Protein AF-A0A8T0VPY3-F1 (afdb_monomer)

pLDDT: mean 79.03, std 11.29, range [53.41, 93.88]

Foldseek 3Di:
DDDDDPDPPDDDPLVVVLVVQLVVLQVDDDPPPDDRDDSLQSNLASQCVVDPPPVVCVVVVHDHPVVVVVVVVVVVVVVVVVVVVVVVVVD

Radius of gyration: 21.05 Å; Cα contacts (8 Å, |Δi|>4): 35; chains: 1; bounding box: 38×27×78 Å

Organism: Panicum virgatum (NCBI:txid38727)

Structure (mmCIF, N/CA/C/O backbone):
data_AF-A0A8T0VPY3-F1
#
_entry.id   AF-A0A8T0VPY3-F1
#
loop_
_atom_site.group_PDB
_atom_site.id
_atom_site.type_symbol
_atom_site.label_atom_id
_atom_site.label_alt_id
_atom_site.label_comp_id
_atom_site.label_asym_id
_atom_site.label_entity_id
_atom_site.label_seq_id
_atom_site.pdbx_PDB_ins_code
_atom_site.Cartn_x
_atom_site.Cartn_y
_atom_site.Cartn_z
_atom_site.occupancy
_atom_site.B_iso_or_equiv
_atom_site.auth_seq_id
_atom_site.auth_comp_id
_atom_site.auth_asym_id
_atom_site.auth_atom_id
_atom_site.pdbx_PDB_model_num
ATOM 1 N N . MET A 1 1 ? 1.314 -18.239 -40.262 1.00 58.78 1 MET A N 1
ATOM 2 C CA . MET A 1 1 ? 2.599 -18.054 -39.550 1.00 58.78 1 MET A CA 1
ATOM 3 C C . MET A 1 1 ? 2.324 -17.238 -38.288 1.00 58.78 1 MET A C 1
ATOM 5 O O . MET A 1 1 ? 2.115 -16.035 -38.384 1.00 58.78 1 MET A O 1
ATOM 9 N N . CYS A 1 2 ? 2.200 -17.890 -37.129 1.00 57.69 2 CYS A N 1
ATOM 10 C CA . CYS A 1 2 ? 1.937 -17.215 -35.854 1.00 57.69 2 CYS A CA 1
ATOM 11 C C . CYS A 1 2 ? 3.219 -16.521 -35.375 1.00 57.69 2 CYS A C 1
ATOM 13 O O . CYS A 1 2 ? 4.195 -17.188 -35.036 1.00 57.69 2 CYS A O 1
ATOM 15 N N . HIS A 1 3 ? 3.231 -15.188 -35.371 1.00 60.34 3 HIS A N 1
ATOM 16 C CA . HIS A 1 3 ? 4.338 -14.406 -34.827 1.00 60.34 3 HIS A CA 1
ATOM 17 C C . HIS A 1 3 ? 4.267 -14.421 -33.297 1.00 60.34 3 HIS A C 1
ATOM 19 O O . HIS A 1 3 ? 3.513 -13.662 -32.696 1.00 60.34 3 HIS A O 1
ATOM 25 N N . TYR A 1 4 ? 5.058 -15.281 -32.657 1.00 62.31 4 TYR A N 1
ATOM 26 C CA . TYR A 1 4 ? 5.303 -15.179 -31.221 1.00 62.31 4 TYR A CA 1
ATOM 27 C C . TYR A 1 4 ? 6.461 -14.214 -30.977 1.00 62.31 4 TYR A C 1
ATOM 29 O O . TYR A 1 4 ? 7.610 -14.489 -31.328 1.00 62.31 4 TYR A O 1
ATOM 37 N N . SER A 1 5 ? 6.157 -13.065 -30.374 1.00 67.62 5 SER A N 1
ATOM 38 C CA . SER A 1 5 ? 7.175 -12.122 -29.916 1.00 67.62 5 SER A CA 1
ATOM 39 C C . SER A 1 5 ? 8.043 -12.791 -28.845 1.00 67.62 5 SER A C 1
ATOM 41 O O . SER A 1 5 ? 7.556 -13.142 -27.774 1.00 67.62 5 SER A O 1
ATOM 43 N N . LYS A 1 6 ? 9.342 -12.968 -29.123 1.00 63.34 6 LYS A N 1
ATOM 44 C CA . LYS A 1 6 ? 10.333 -13.559 -28.197 1.00 63.34 6 LYS A CA 1
ATOM 45 C C . LYS A 1 6 ? 10.770 -12.615 -27.072 1.00 63.34 6 LYS A C 1
ATOM 47 O O . LYS A 1 6 ? 11.714 -12.905 -26.339 1.00 63.34 6 LYS A O 1
ATOM 52 N N . LYS A 1 7 ? 10.123 -11.460 -26.943 1.00 69.44 7 LYS A N 1
ATOM 53 C CA . LYS A 1 7 ? 10.450 -10.479 -25.917 1.00 69.44 7 LYS A CA 1
ATOM 54 C C . LYS A 1 7 ? 9.942 -11.005 -24.574 1.00 69.44 7 LYS A C 1
ATOM 56 O O . LYS A 1 7 ? 8.737 -11.046 -24.337 1.00 69.44 7 LYS A O 1
ATOM 61 N N . LYS A 1 8 ? 10.859 -11.407 -23.686 1.00 65.62 8 LYS A N 1
ATOM 62 C CA . LYS A 1 8 ? 10.547 -11.525 -22.256 1.00 65.62 8 LYS A CA 1
ATOM 63 C C . LYS A 1 8 ? 10.282 -10.114 -21.741 1.00 65.62 8 LYS A C 1
ATOM 65 O O . LYS A 1 8 ? 11.191 -9.433 -21.276 1.00 65.62 8 LYS A O 1
ATOM 70 N N . ASN A 1 9 ? 9.047 -9.656 -21.884 1.00 67.56 9 ASN A N 1
ATOM 71 C CA . ASN A 1 9 ? 8.614 -8.426 -21.250 1.00 67.56 9 ASN A CA 1
ATOM 72 C C . ASN A 1 9 ? 8.410 -8.756 -19.774 1.00 67.56 9 ASN A C 1
ATOM 74 O O . ASN A 1 9 ? 7.356 -9.249 -19.382 1.00 67.56 9 ASN A O 1
ATOM 78 N N . GLY A 1 10 ? 9.460 -8.546 -18.979 1.00 79.25 10 GLY A N 1
ATOM 79 C CA . GLY A 1 10 ? 9.323 -8.477 -17.532 1.00 79.25 10 GLY A CA 1
ATOM 80 C C . GLY A 1 10 ? 8.357 -7.360 -17.130 1.00 79.25 10 GLY A C 1
ATOM 81 O O . GLY A 1 10 ? 7.814 -6.635 -17.972 1.00 79.25 10 GLY A O 1
ATOM 82 N N . TYR A 1 11 ? 8.150 -7.208 -15.828 1.00 87.56 11 TYR A N 1
ATOM 83 C CA . TYR A 1 11 ? 7.358 -6.101 -15.318 1.00 87.56 11 TYR A CA 1
ATOM 84 C C . TYR A 1 11 ? 7.915 -4.761 -15.802 1.00 87.56 11 TY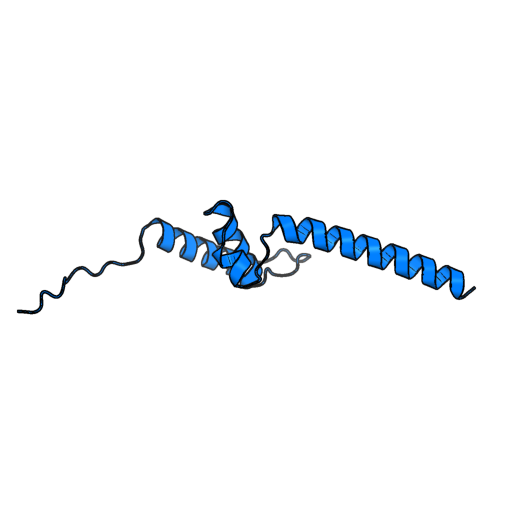R A C 1
ATOM 86 O O . TYR A 1 11 ? 9.126 -4.573 -15.933 1.00 87.56 11 TYR A O 1
ATOM 94 N N . THR A 1 12 ? 7.018 -3.812 -16.075 1.00 89.06 12 THR A N 1
ATOM 95 C CA . THR A 1 12 ? 7.444 -2.438 -16.343 1.00 89.06 12 THR A CA 1
ATOM 96 C C . THR A 1 12 ? 8.203 -1.904 -15.123 1.00 89.06 12 THR A C 1
ATOM 98 O O . THR A 1 12 ? 7.928 -2.344 -14.002 1.00 89.06 12 THR A O 1
ATOM 101 N N . PRO A 1 13 ? 9.120 -0.933 -15.287 1.00 89.25 13 PRO A N 1
ATOM 102 C CA . PRO A 1 13 ? 9.887 -0.394 -14.161 1.00 89.25 13 PRO A CA 1
ATOM 103 C C . PRO A 1 13 ? 9.009 0.061 -12.986 1.00 89.25 13 PRO A C 1
ATOM 105 O O . PRO A 1 13 ? 9.345 -0.173 -11.830 1.00 89.25 13 PRO A O 1
ATOM 108 N N . ASN A 1 14 ? 7.836 0.631 -13.278 1.00 88.50 14 ASN A N 1
ATOM 109 C CA . ASN A 1 14 ? 6.876 1.060 -12.260 1.00 88.50 14 ASN A CA 1
ATOM 110 C C . ASN A 1 14 ? 6.270 -0.113 -11.480 1.00 88.50 14 ASN A C 1
ATOM 112 O O . ASN A 1 14 ? 6.105 -0.016 -10.267 1.00 88.50 14 ASN A O 1
ATOM 116 N N . VAL A 1 15 ? 5.952 -1.216 -12.164 1.00 89.19 15 VAL A N 1
ATOM 117 C CA . VAL A 1 15 ? 5.407 -2.419 -11.522 1.00 89.19 15 VAL A CA 1
ATOM 118 C C . VAL A 1 15 ? 6.489 -3.114 -10.699 1.00 89.19 15 VAL A C 1
ATOM 120 O O . VAL A 1 15 ? 6.242 -3.451 -9.546 1.00 89.19 15 VAL A O 1
ATOM 123 N N . GLN A 1 16 ? 7.704 -3.245 -11.236 1.00 92.62 16 GLN A N 1
ATOM 124 C CA . GLN A 1 16 ? 8.830 -3.814 -10.495 1.00 92.62 16 GLN A CA 1
ATOM 125 C C . GLN A 1 16 ? 9.148 -2.994 -9.236 1.00 92.62 16 GLN A C 1
ATOM 127 O O . GLN A 1 16 ? 9.354 -3.556 -8.165 1.00 92.62 16 GLN A O 1
ATOM 132 N N . MET A 1 17 ? 9.134 -1.662 -9.343 1.00 91.69 17 MET A N 1
ATOM 133 C CA . MET A 1 17 ? 9.336 -0.775 -8.199 1.00 91.69 17 MET A CA 1
ATOM 134 C C . MET A 1 17 ? 8.247 -0.961 -7.137 1.00 91.69 17 MET A C 1
ATOM 136 O O . MET A 1 17 ? 8.576 -1.049 -5.959 1.00 91.69 17 MET A O 1
ATOM 140 N N . ALA A 1 18 ? 6.972 -1.057 -7.528 1.00 91.75 18 ALA A N 1
ATOM 141 C CA . ALA A 1 18 ? 5.881 -1.282 -6.580 1.00 91.75 18 ALA A CA 1
ATOM 142 C C . ALA A 1 18 ? 6.018 -2.629 -5.847 1.00 91.75 18 ALA A C 1
ATOM 144 O O . ALA A 1 18 ? 5.811 -2.681 -4.637 1.00 91.75 18 ALA A O 1
ATOM 145 N N . ILE A 1 19 ? 6.415 -3.694 -6.554 1.00 92.62 19 ILE A N 1
ATOM 146 C CA . ILE A 1 19 ? 6.686 -5.011 -5.954 1.00 92.62 19 ILE A CA 1
ATOM 147 C C . ILE A 1 19 ? 7.797 -4.898 -4.909 1.00 92.62 19 ILE A C 1
ATOM 149 O O . ILE A 1 19 ? 7.571 -5.235 -3.750 1.00 92.62 19 ILE A O 1
ATOM 153 N N . ASN A 1 20 ? 8.942 -4.319 -5.281 1.00 93.88 20 ASN A N 1
ATOM 154 C CA . ASN A 1 20 ? 10.070 -4.149 -4.365 1.00 93.88 20 ASN A CA 1
ATOM 155 C C . ASN A 1 20 ? 9.683 -3.307 -3.131 1.00 93.88 20 ASN A C 1
ATOM 157 O O . ASN A 1 20 ? 10.109 -3.598 -2.017 1.00 93.88 20 ASN A O 1
ATOM 161 N N . GLN A 1 21 ? 8.862 -2.263 -3.304 1.00 93.38 21 GLN A N 1
ATOM 162 C CA . GLN A 1 21 ? 8.368 -1.445 -2.189 1.00 93.38 21 GLN A CA 1
ATOM 163 C C . GLN A 1 21 ? 7.496 -2.253 -1.216 1.00 93.38 21 GLN A C 1
ATOM 165 O O . GLN A 1 21 ? 7.638 -2.094 -0.001 1.00 93.38 21 GLN A O 1
ATOM 170 N N . MET A 1 22 ? 6.617 -3.120 -1.727 1.00 93.44 22 MET A N 1
ATOM 171 C CA . MET A 1 22 ?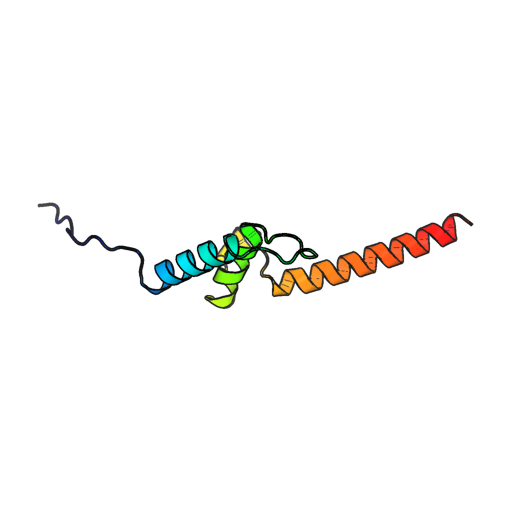 5.782 -3.988 -0.891 1.00 93.44 22 MET A CA 1
ATOM 172 C C . MET A 1 22 ? 6.622 -5.030 -0.149 1.00 93.44 22 MET A C 1
ATOM 174 O O . MET A 1 22 ? 6.450 -5.189 1.056 1.00 93.44 22 MET A O 1
ATOM 178 N N . GLU A 1 23 ? 7.557 -5.691 -0.836 1.00 92.94 23 GLU A N 1
ATOM 179 C CA . GLU A 1 23 ? 8.451 -6.684 -0.227 1.00 92.94 23 GLU A CA 1
ATOM 180 C C . GLU A 1 23 ? 9.296 -6.063 0.890 1.00 92.94 23 GLU A C 1
ATOM 182 O O . GLU A 1 23 ? 9.305 -6.568 2.011 1.00 92.94 23 GLU A O 1
ATOM 187 N N . ASN A 1 24 ? 9.912 -4.907 0.633 1.00 91.62 24 ASN A N 1
ATOM 188 C CA . ASN A 1 24 ? 10.692 -4.196 1.645 1.00 91.62 24 ASN A CA 1
ATOM 189 C C . ASN A 1 24 ? 9.841 -3.807 2.861 1.00 91.62 24 ASN A C 1
ATOM 191 O O . ASN A 1 24 ? 10.289 -3.969 3.990 1.00 91.62 24 ASN A O 1
ATOM 195 N N . SER A 1 25 ? 8.607 -3.342 2.643 1.00 87.56 25 SER A N 1
ATOM 196 C CA . SER A 1 25 ? 7.700 -2.932 3.728 1.00 87.56 25 SER A CA 1
ATOM 197 C C . SER A 1 25 ? 7.235 -4.095 4.610 1.00 87.56 25 SER A C 1
ATOM 199 O O . SER A 1 25 ? 6.856 -3.877 5.759 1.00 87.56 25 SER A O 1
ATOM 201 N N . LEU A 1 26 ? 7.218 -5.319 4.077 1.00 86.62 26 LEU A N 1
ATOM 202 C CA . LEU A 1 26 ? 6.886 -6.527 4.837 1.00 86.62 26 LEU A CA 1
ATOM 203 C C . LEU A 1 26 ? 8.096 -7.077 5.599 1.00 86.62 26 LEU A C 1
ATOM 205 O O . LEU A 1 26 ? 7.926 -7.692 6.647 1.00 86.62 26 LEU A O 1
ATOM 209 N N . LEU A 1 27 ? 9.304 -6.861 5.074 1.00 87.12 27 LEU A N 1
ATOM 210 C CA . LEU A 1 27 ? 10.558 -7.288 5.694 1.00 87.12 27 LEU A CA 1
ATOM 211 C C . LEU A 1 27 ? 11.063 -6.310 6.759 1.00 87.12 27 LEU A C 1
ATOM 213 O O . LEU A 1 27 ? 11.853 -6.705 7.615 1.00 87.12 27 LEU A O 1
ATOM 217 N N . THR A 1 28 ? 10.641 -5.043 6.716 1.00 83.75 28 THR A N 1
ATOM 218 C CA . THR A 1 28 ? 11.007 -4.065 7.743 1.00 83.75 28 THR A CA 1
ATOM 219 C C . THR A 1 28 ? 10.465 -4.500 9.108 1.00 83.75 28 THR A C 1
ATOM 221 O O . THR A 1 28 ? 9.244 -4.643 9.241 1.00 83.75 28 THR A O 1
ATOM 224 N N . PRO A 1 29 ? 11.337 -4.687 10.121 1.00 78.56 29 PRO A N 1
ATOM 225 C CA . PRO A 1 29 ? 10.900 -5.013 11.467 1.00 78.56 29 PRO A CA 1
ATOM 226 C C . PRO A 1 29 ? 9.956 -3.928 11.970 1.00 78.56 29 PRO A C 1
ATOM 228 O O . PRO A 1 29 ? 10.189 -2.735 11.765 1.00 78.56 29 PRO A O 1
ATOM 231 N N . THR A 1 30 ? 8.875 -4.353 12.610 1.00 78.00 30 THR A N 1
ATOM 232 C CA . THR A 1 30 ? 7.982 -3.423 13.298 1.00 78.00 30 THR A CA 1
ATOM 233 C C . THR A 1 30 ? 8.633 -3.029 14.622 1.00 78.00 30 THR A C 1
ATOM 235 O O . THR A 1 30 ? 9.292 -3.866 15.238 1.00 78.00 30 THR A O 1
ATOM 238 N N . ALA A 1 31 ? 8.511 -1.762 15.027 1.00 79.62 31 ALA A N 1
ATOM 239 C CA . ALA A 1 31 ? 9.005 -1.322 16.330 1.00 79.62 31 ALA A CA 1
ATOM 240 C C . ALA A 1 31 ? 8.351 -2.148 17.452 1.00 79.62 31 ALA A C 1
ATOM 242 O O . ALA A 1 31 ? 7.224 -2.610 17.285 1.00 79.62 31 ALA A O 1
ATOM 243 N N . GLU A 1 32 ? 9.048 -2.315 18.578 1.00 73.81 32 GLU A N 1
ATOM 244 C CA . GLU A 1 32 ? 8.647 -3.202 19.689 1.00 73.81 32 GLU A CA 1
ATOM 245 C C . GLU A 1 32 ? 7.214 -2.927 20.203 1.00 73.81 32 GLU A C 1
ATOM 247 O O . GLU A 1 32 ? 6.540 -3.844 20.665 1.00 73.81 32 GLU A O 1
ATOM 252 N N . ASP A 1 33 ? 6.720 -1.692 20.052 1.00 73.94 33 ASP A N 1
ATOM 253 C CA . ASP A 1 33 ? 5.389 -1.246 20.490 1.00 73.94 33 ASP A CA 1
ATOM 254 C C . ASP A 1 33 ? 4.352 -1.094 19.354 1.00 73.94 33 ASP A C 1
ATOM 256 O O . ASP A 1 33 ? 3.206 -0.707 19.599 1.00 73.9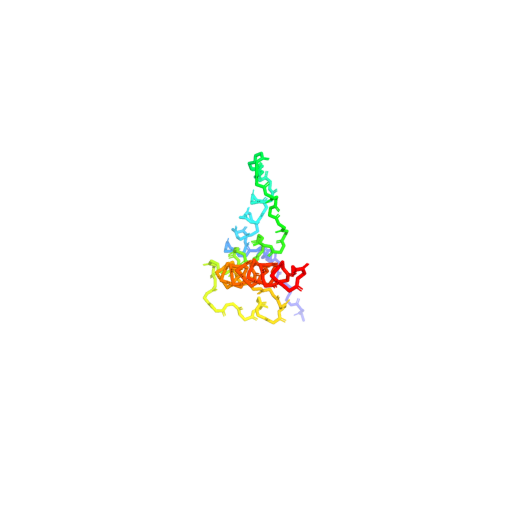4 33 ASP A O 1
ATOM 260 N N . GLU A 1 34 ? 4.716 -1.374 18.099 1.00 74.44 34 GLU A N 1
ATOM 261 C CA . GLU A 1 34 ? 3.811 -1.243 16.955 1.00 74.44 34 GLU A CA 1
ATOM 262 C C . GLU A 1 34 ? 3.265 -2.597 16.484 1.00 74.44 34 GLU A C 1
ATOM 264 O O . GLU A 1 34 ? 3.935 -3.629 16.472 1.00 74.44 34 GLU A O 1
ATOM 269 N N . GLN A 1 35 ? 2.009 -2.598 16.037 1.00 75.19 35 GLN A N 1
ATOM 270 C CA . GLN A 1 35 ? 1.404 -3.790 15.454 1.00 75.19 35 GLN A CA 1
ATOM 27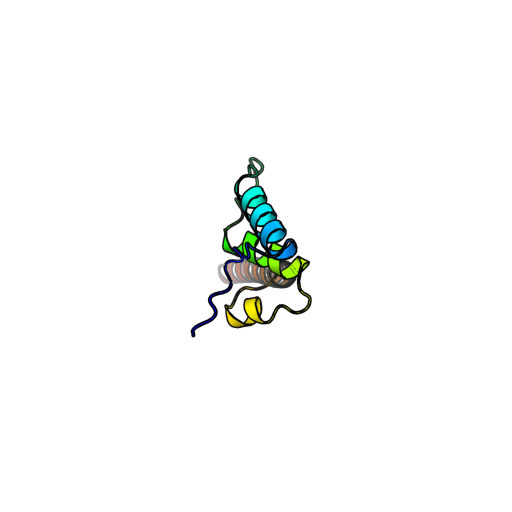1 C C . GLN A 1 35 ? 1.883 -3.961 14.001 1.00 75.19 35 GLN A C 1
ATOM 273 O O . GLN A 1 35 ? 1.785 -3.007 13.219 1.00 75.19 35 GLN A O 1
ATOM 278 N N . PRO A 1 36 ? 2.354 -5.155 13.592 1.00 78.00 36 PRO A N 1
ATOM 279 C CA . PRO A 1 36 ? 2.883 -5.360 12.251 1.00 78.00 36 PRO A CA 1
ATOM 280 C C . PRO A 1 36 ? 1.838 -5.064 11.176 1.00 78.00 36 PRO A C 1
ATOM 282 O O . PRO A 1 36 ? 0.660 -5.425 11.292 1.00 78.00 36 PRO A O 1
ATOM 285 N N . LYS A 1 37 ? 2.277 -4.405 10.098 1.00 81.62 37 LYS A N 1
ATOM 286 C CA . LYS A 1 37 ? 1.405 -4.066 8.968 1.00 81.62 37 LYS A CA 1
ATOM 287 C C . LYS A 1 37 ? 0.939 -5.345 8.282 1.00 81.62 37 LYS A C 1
ATOM 289 O O . LYS A 1 37 ? 1.733 -6.161 7.826 1.00 81.62 37 LYS A O 1
ATOM 294 N N . SER A 1 38 ? -0.374 -5.493 8.154 1.00 86.88 38 SER A N 1
ATOM 295 C CA . SER A 1 38 ? -0.961 -6.570 7.353 1.00 86.88 38 SER A CA 1
ATOM 296 C C . SER A 1 38 ? -0.626 -6.401 5.868 1.00 86.88 38 SER A C 1
ATOM 298 O O . SER A 1 38 ? -0.507 -5.278 5.372 1.00 86.88 38 SER A O 1
ATOM 300 N N . VAL A 1 39 ? -0.576 -7.512 5.128 1.00 87.31 39 VAL A N 1
ATOM 3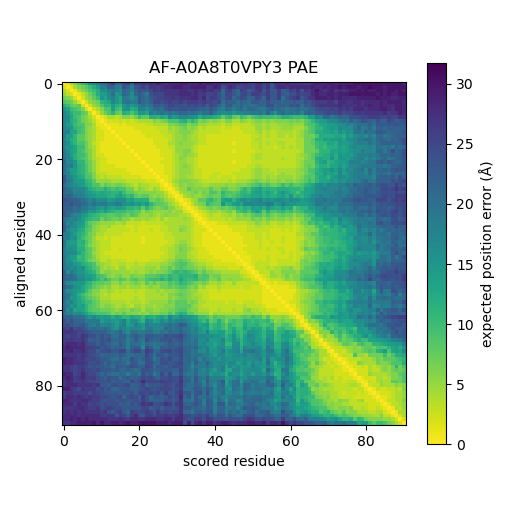01 C CA . VAL A 1 39 ? -0.340 -7.509 3.671 1.00 87.31 39 VAL A CA 1
ATOM 302 C C . VAL A 1 39 ? -1.296 -6.554 2.950 1.00 87.31 39 VAL A C 1
ATOM 304 O O . VAL A 1 39 ? -0.867 -5.746 2.132 1.00 87.31 39 VAL A O 1
ATOM 307 N N . ASN A 1 40 ? -2.578 -6.556 3.324 1.00 88.25 40 ASN A N 1
ATOM 308 C CA . ASN A 1 40 ? -3.580 -5.665 2.734 1.00 88.25 40 ASN A CA 1
ATOM 309 C C . ASN A 1 40 ? -3.286 -4.180 2.994 1.00 88.25 40 ASN A C 1
ATOM 311 O O . ASN A 1 40 ? -3.545 -3.352 2.126 1.00 88.25 40 ASN A O 1
ATOM 315 N N . GLN A 1 41 ? -2.741 -3.826 4.164 1.00 87.19 41 GLN A N 1
ATOM 316 C CA . GLN A 1 41 ? -2.337 -2.444 4.453 1.00 87.19 41 GLN A CA 1
ATOM 317 C C . GLN A 1 41 ? -1.144 -2.019 3.601 1.00 87.19 41 GLN A C 1
ATOM 319 O O . GLN A 1 41 ? -1.138 -0.899 3.096 1.00 87.19 41 GLN A O 1
ATOM 324 N N . VAL A 1 42 ? -0.166 -2.906 3.416 1.00 89.44 42 VAL A N 1
ATOM 325 C CA . VAL A 1 42 ? 1.011 -2.631 2.583 1.00 89.44 42 VAL A CA 1
ATOM 326 C C . VAL A 1 42 ? 0.607 -2.456 1.118 1.00 89.44 42 VAL A C 1
ATOM 328 O O . VAL A 1 42 ? 0.954 -1.450 0.502 1.00 89.44 42 VAL A O 1
ATOM 331 N N . VAL A 1 43 ? -0.194 -3.381 0.582 1.00 89.56 43 VAL A N 1
ATOM 332 C CA . VAL A 1 43 ? -0.691 -3.325 -0.803 1.00 89.56 43 VAL A CA 1
ATOM 333 C C . VAL A 1 43 ? -1.526 -2.064 -1.037 1.00 89.56 43 VAL A C 1
ATOM 335 O O . VAL A 1 43 ? -1.290 -1.341 -2.005 1.00 89.56 43 VAL A O 1
ATOM 338 N N . ALA A 1 44 ? -2.475 -1.760 -0.145 1.00 89.75 44 ALA A N 1
ATOM 339 C CA . ALA A 1 44 ? -3.312 -0.570 -0.270 1.00 89.75 44 ALA A CA 1
ATOM 340 C C . ALA A 1 44 ? -2.497 0.729 -0.181 1.00 89.75 44 ALA A C 1
ATOM 342 O O . ALA A 1 44 ? -2.764 1.653 -0.945 1.00 89.75 44 ALA A O 1
ATOM 343 N N . GLY A 1 45 ? -1.490 0.789 0.699 1.00 89.00 45 GLY A N 1
ATOM 344 C CA . GLY A 1 45 ? -0.597 1.941 0.834 1.00 89.00 45 GLY A CA 1
ATOM 345 C C . GLY A 1 45 ? 0.154 2.239 -0.462 1.00 89.00 45 GLY A C 1
ATOM 346 O O . GLY A 1 45 ? -0.022 3.310 -1.041 1.00 89.00 45 GL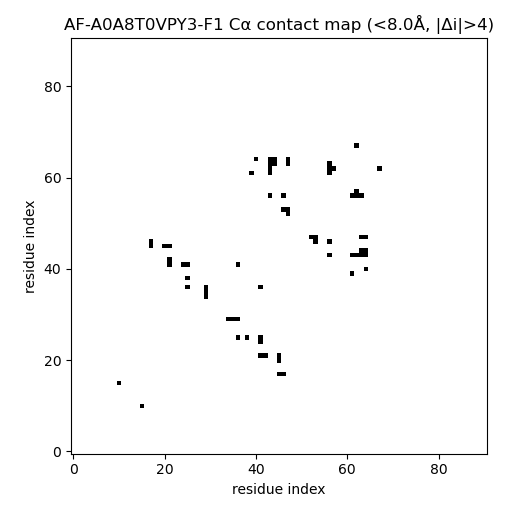Y A O 1
ATOM 347 N N . VAL A 1 46 ? 0.893 1.254 -0.982 1.00 90.75 46 VAL A N 1
ATOM 348 C CA . VAL A 1 46 ? 1.692 1.424 -2.208 1.00 90.75 46 VAL A CA 1
ATOM 349 C C . VAL A 1 46 ? 0.806 1.784 -3.406 1.00 90.75 46 VAL A C 1
ATOM 351 O O . VAL A 1 46 ? 1.136 2.675 -4.191 1.00 90.75 46 VAL A O 1
ATOM 354 N N . LEU A 1 47 ? -0.349 1.128 -3.555 1.00 90.19 47 LEU A N 1
ATOM 355 C CA . LEU A 1 47 ? -1.267 1.395 -4.664 1.00 90.19 47 LEU A CA 1
ATOM 356 C C . LEU A 1 47 ? -1.974 2.754 -4.560 1.00 90.19 47 LEU A C 1
ATOM 358 O O . LEU A 1 47 ? -2.276 3.355 -5.596 1.00 90.19 47 LEU A O 1
ATOM 362 N N . ALA A 1 48 ? -2.239 3.245 -3.347 1.00 88.12 48 ALA A N 1
ATOM 363 C CA . ALA A 1 48 ? -2.812 4.570 -3.126 1.00 88.12 48 ALA A CA 1
ATOM 364 C C . ALA A 1 48 ? -1.794 5.686 -3.419 1.00 88.12 48 ALA A C 1
ATOM 366 O O . ALA A 1 48 ? -2.145 6.679 -4.054 1.00 88.12 48 ALA A O 1
ATOM 367 N N . GLU A 1 49 ? -0.524 5.503 -3.043 1.00 87.38 49 GLU A N 1
ATOM 368 C CA . GLU A 1 49 ? 0.546 6.472 -3.325 1.00 87.38 49 GLU A CA 1
ATOM 369 C C . GLU A 1 49 ? 0.818 6.629 -4.826 1.00 87.38 49 GLU A C 1
ATOM 371 O O . GLU A 1 49 ? 1.088 7.727 -5.316 1.00 87.38 49 GLU A O 1
ATOM 376 N N . LYS A 1 50 ? 0.745 5.528 -5.584 1.00 84.00 50 LYS A N 1
ATOM 377 C CA . LYS A 1 50 ? 1.064 5.522 -7.020 1.00 84.00 50 LYS A CA 1
ATOM 378 C C . LYS A 1 50 ? -0.111 5.913 -7.914 1.00 84.00 50 LYS A C 1
ATOM 380 O O . LYS A 1 50 ? 0.106 6.233 -9.082 1.00 84.00 50 LYS A O 1
ATOM 385 N N . THR A 1 51 ? -1.355 5.851 -7.438 1.00 81.00 51 THR A N 1
ATOM 386 C CA . THR A 1 51 ? -2.544 6.089 -8.272 1.00 81.00 51 THR A CA 1
ATOM 387 C C . THR A 1 51 ? -3.591 6.914 -7.534 1.00 81.00 51 THR A C 1
ATOM 389 O O . THR A 1 51 ? -4.221 6.455 -6.585 1.00 81.00 51 THR A O 1
ATOM 392 N N . LYS A 1 52 ? -3.855 8.126 -8.036 1.00 80.00 52 LYS A N 1
ATOM 393 C CA . LYS A 1 52 ? -4.950 8.973 -7.544 1.00 80.00 52 LYS A CA 1
ATOM 394 C C . LYS A 1 52 ? -6.295 8.297 -7.832 1.00 80.00 52 LYS A C 1
ATOM 396 O O . LYS A 1 52 ? -6.539 7.901 -8.968 1.00 80.00 52 LYS A O 1
ATOM 401 N N . LYS A 1 53 ? -7.178 8.216 -6.828 1.00 79.25 53 LYS A N 1
ATOM 402 C CA . LYS A 1 53 ? -8.521 7.600 -6.931 1.00 79.25 53 LYS A CA 1
ATOM 403 C C . LYS A 1 53 ? -8.470 6.168 -7.483 1.00 79.25 53 LYS A C 1
ATOM 405 O O . LYS A 1 53 ? -9.063 5.861 -8.516 1.00 79.25 53 LYS A O 1
ATOM 410 N N . ASN A 1 54 ? -7.750 5.290 -6.791 1.00 85.62 54 ASN A N 1
ATOM 411 C CA . ASN A 1 54 ? -7.569 3.908 -7.218 1.00 85.62 54 ASN A CA 1
ATOM 412 C C . ASN A 1 54 ? -8.901 3.118 -7.184 1.00 85.62 54 ASN A C 1
ATOM 414 O O . ASN A 1 54 ? -9.361 2.672 -6.132 1.00 85.62 54 ASN A O 1
ATOM 418 N N . LEU A 1 55 ? -9.526 2.948 -8.355 1.00 86.56 55 LEU A N 1
ATOM 419 C CA . LEU A 1 55 ? -10.790 2.216 -8.503 1.00 86.56 55 LEU A CA 1
ATOM 420 C C . LEU A 1 55 ? -10.647 0.724 -8.201 1.00 86.56 55 LEU A C 1
ATOM 422 O O . LEU A 1 55 ? -11.607 0.115 -7.744 1.00 86.56 55 LEU A O 1
ATOM 426 N N . PHE A 1 56 ? -9.468 0.139 -8.429 1.00 87.94 56 PHE A N 1
ATOM 427 C CA . PHE A 1 56 ? -9.223 -1.258 -8.091 1.00 87.94 56 PHE A CA 1
ATOM 428 C C . PHE A 1 56 ? -9.378 -1.469 -6.586 1.00 87.94 56 PHE A C 1
ATOM 430 O O . PHE A 1 56 ? -10.191 -2.299 -6.195 1.00 87.94 56 PHE A O 1
ATOM 437 N N . LEU A 1 57 ? -8.705 -0.654 -5.760 1.00 89.25 57 LEU A N 1
ATOM 438 C CA . LEU A 1 57 ? -8.829 -0.699 -4.297 1.00 89.25 57 LEU A CA 1
ATOM 439 C C . LEU A 1 57 ? -10.291 -0.568 -3.851 1.00 89.25 57 LEU A C 1
ATOM 441 O O . LEU A 1 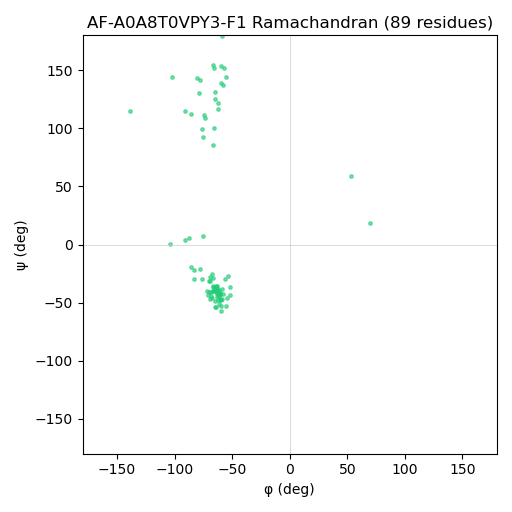57 ? -10.773 -1.393 -3.077 1.00 89.25 57 LEU A O 1
ATOM 445 N N . LYS A 1 58 ? -11.033 0.386 -4.431 1.00 86.31 58 LYS A N 1
ATOM 446 C CA . LYS A 1 58 ? -12.471 0.543 -4.170 1.00 86.31 58 LYS A CA 1
ATOM 447 C C . LYS A 1 58 ? -13.267 -0.721 -4.516 1.00 86.31 58 LYS A C 1
ATOM 449 O O . LYS A 1 58 ? -14.092 -1.157 -3.719 1.00 86.31 58 LYS A O 1
ATOM 454 N N . ASN A 1 59 ? -13.022 -1.306 -5.686 1.00 89.56 59 ASN A N 1
ATOM 455 C CA . ASN A 1 59 ? -13.759 -2.468 -6.179 1.00 89.56 59 ASN A CA 1
ATOM 456 C C . ASN A 1 59 ? -13.452 -3.742 -5.383 1.00 89.56 59 ASN A C 1
ATOM 458 O O . ASN A 1 59 ? -14.333 -4.581 -5.230 1.00 89.56 59 ASN A O 1
ATOM 462 N N . VAL A 1 60 ? -12.232 -3.880 -4.854 1.00 87.75 60 VAL A N 1
ATOM 463 C CA . VAL A 1 60 ? -11.846 -5.013 -3.996 1.00 87.75 60 VAL A CA 1
ATOM 464 C C . VAL A 1 60 ? -12.151 -4.780 -2.510 1.00 87.75 60 VAL A C 1
ATOM 466 O O . VAL A 1 60 ? -11.768 -5.590 -1.670 1.00 87.75 60 VAL A O 1
ATOM 469 N N . GLY A 1 61 ? -12.819 -3.673 -2.162 1.00 85.50 61 GLY A N 1
ATOM 470 C CA . GLY A 1 61 ? -13.162 -3.337 -0.778 1.00 85.50 61 GLY A CA 1
ATOM 471 C C . GLY A 1 61 ? -11.961 -2.956 0.096 1.00 85.50 61 GLY A C 1
ATOM 472 O O 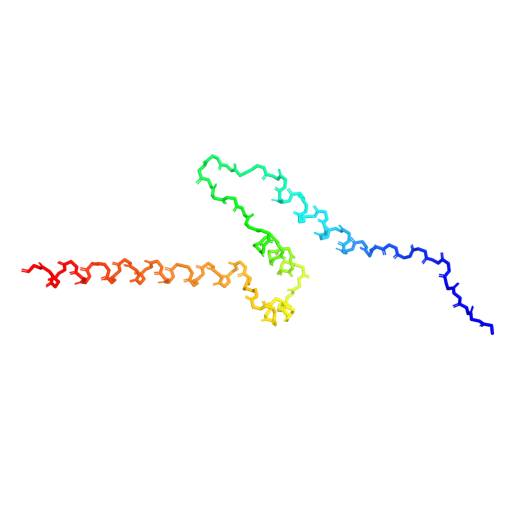. GLY A 1 61 ? -12.056 -2.983 1.322 1.00 85.50 61 GLY A O 1
ATOM 473 N N . MET A 1 62 ? -10.827 -2.597 -0.508 1.00 85.75 62 MET A N 1
ATOM 474 C CA . MET A 1 62 ? -9.651 -2.100 0.201 1.00 85.75 62 MET A CA 1
ATOM 475 C C . MET A 1 62 ? -9.721 -0.575 0.301 1.00 85.75 62 MET A C 1
ATOM 477 O O . MET A 1 62 ? -9.679 0.132 -0.702 1.00 85.75 62 MET A O 1
ATOM 481 N N . GLN A 1 63 ? -9.836 -0.059 1.523 1.00 71.75 63 GLN A N 1
ATOM 482 C CA . GLN A 1 63 ? -9.769 1.381 1.771 1.00 71.75 63 GLN A CA 1
ATOM 483 C C . GLN A 1 63 ? -8.309 1.842 1.794 1.00 71.75 63 GLN A C 1
ATOM 485 O O . GLN A 1 63 ? -7.430 1.127 2.283 1.00 71.75 63 GLN A O 1
ATOM 490 N N . ASP A 1 64 ? -8.052 3.038 1.276 1.00 67.38 64 ASP A N 1
ATOM 491 C CA . ASP A 1 64 ? -6.751 3.686 1.386 1.00 67.38 64 ASP A CA 1
ATOM 492 C C . ASP A 1 64 ? -6.448 4.044 2.853 1.00 67.38 64 ASP A C 1
ATOM 494 O O . ASP A 1 64 ? -7.342 4.201 3.692 1.00 67.38 64 ASP A O 1
ATOM 498 N N . ALA A 1 65 ? -5.158 4.148 3.187 1.00 60.12 65 ALA A N 1
ATOM 499 C CA . ALA A 1 65 ? -4.715 4.423 4.556 1.00 60.12 65 ALA A CA 1
ATOM 500 C C . ALA A 1 65 ? -5.321 5.724 5.125 1.00 60.12 65 ALA A C 1
ATOM 502 O O . ALA A 1 65 ? -5.580 5.808 6.325 1.00 60.12 65 ALA A O 1
ATOM 503 N N . GLN A 1 66 ? -5.605 6.701 4.256 1.00 56.12 66 GLN A N 1
ATOM 504 C CA . GLN A 1 66 ? -6.199 7.985 4.617 1.00 56.12 66 GLN A CA 1
ATOM 505 C C . GLN A 1 66 ? -7.664 7.850 5.066 1.00 56.12 66 GLN A C 1
ATOM 507 O O . GLN A 1 66 ? -8.016 8.364 6.127 1.00 56.12 66 GLN A O 1
ATOM 512 N N . THR A 1 67 ? -8.503 7.111 4.329 1.00 55.69 67 THR A N 1
ATOM 513 C CA . THR A 1 67 ? -9.903 6.869 4.732 1.00 55.69 67 THR A CA 1
ATOM 514 C C . THR A 1 67 ? -9.973 6.020 6.001 1.00 55.69 67 THR A C 1
ATOM 516 O O . THR A 1 67 ? -10.791 6.268 6.885 1.00 55.69 67 THR A O 1
ATOM 519 N N . ARG A 1 68 ? -9.056 5.054 6.143 1.00 56.28 68 ARG A N 1
ATOM 520 C CA . ARG A 1 68 ? -9.028 4.149 7.297 1.00 56.28 68 ARG A CA 1
ATOM 521 C C . ARG A 1 68 ? -8.629 4.840 8.604 1.00 56.28 68 ARG A C 1
ATOM 523 O O . ARG A 1 68 ? -9.046 4.371 9.658 1.00 56.28 68 ARG A O 1
ATOM 530 N N . SER A 1 69 ? -7.842 5.918 8.540 1.00 59.44 69 SER A N 1
ATOM 531 C CA . SER A 1 69 ? -7.509 6.746 9.706 1.00 59.44 69 SER A CA 1
ATOM 532 C C . SER A 1 69 ? -8.764 7.419 10.267 1.00 59.44 69 SER A C 1
ATOM 534 O O . SER A 1 69 ? -9.108 7.163 11.414 1.00 59.44 69 SER A O 1
ATOM 536 N N . SER A 1 70 ? -9.523 8.140 9.427 1.00 58.47 70 SER A N 1
ATOM 537 C CA . SER A 1 70 ? -10.778 8.801 9.832 1.00 58.47 70 SER A CA 1
ATOM 538 C C . SER A 1 70 ? -11.763 7.813 10.452 1.00 58.47 70 SER A C 1
ATOM 540 O O . SER A 1 70 ? -12.159 7.972 11.601 1.00 58.47 70 SER A O 1
ATOM 542 N N . VAL A 1 71 ? -12.054 6.716 9.743 1.00 60.16 71 VAL A N 1
ATOM 543 C CA . VAL A 1 71 ? -13.032 5.716 10.197 1.00 60.16 71 VAL A CA 1
ATOM 544 C C . VAL A 1 71 ? -12.598 5.042 11.503 1.00 60.16 71 VAL A C 1
ATOM 546 O O . VAL A 1 71 ? -13.437 4.762 12.356 1.00 60.16 71 VAL A O 1
ATOM 549 N N . ARG A 1 72 ? -11.297 4.771 11.695 1.00 59.53 72 ARG A N 1
ATOM 550 C CA . ARG A 1 72 ? -10.796 4.215 12.963 1.00 59.53 72 ARG A CA 1
ATOM 551 C C . ARG A 1 72 ? -10.906 5.219 14.103 1.00 59.53 72 ARG A C 1
ATOM 553 O O . ARG A 1 72 ? -11.349 4.829 15.176 1.00 59.53 72 ARG A O 1
ATOM 560 N N . THR A 1 73 ? -10.543 6.479 13.876 1.00 61.38 73 THR A N 1
ATOM 561 C CA . THR A 1 73 ? -10.645 7.532 14.893 1.00 61.38 73 THR A CA 1
ATOM 562 C C . THR A 1 73 ? -12.098 7.773 15.302 1.00 61.38 73 THR A C 1
ATOM 564 O O . THR A 1 73 ? -12.391 7.870 16.491 1.00 61.38 73 THR A O 1
ATOM 567 N N . GLU A 1 74 ? -13.021 7.802 14.338 1.00 66.88 74 GLU A N 1
ATOM 568 C CA . GLU A 1 74 ? -14.461 7.939 14.585 1.00 66.88 74 GLU A CA 1
ATOM 569 C C . GLU A 1 74 ? -15.015 6.745 15.376 1.00 66.88 74 GLU A C 1
ATOM 571 O O . GLU A 1 74 ? -15.706 6.934 16.375 1.00 66.88 74 GLU A O 1
ATOM 576 N N . LEU A 1 75 ? -14.640 5.516 15.003 1.00 73.12 75 LEU A N 1
ATOM 577 C CA . LEU A 1 75 ? -15.078 4.307 15.701 1.00 73.12 75 LEU A CA 1
ATOM 578 C C . LEU A 1 75 ? -14.534 4.229 17.136 1.00 73.12 75 LEU A C 1
ATOM 580 O O . LEU A 1 75 ? -15.246 3.806 18.045 1.00 73.12 75 LEU A O 1
ATOM 584 N N . GLU A 1 76 ? -13.281 4.625 17.370 1.00 74.56 76 GLU A N 1
ATOM 585 C CA . GLU A 1 76 ? -12.704 4.675 18.718 1.00 74.56 76 GLU A CA 1
ATOM 586 C C . GLU A 1 76 ? -13.378 5.736 19.591 1.00 74.56 76 GLU A C 1
ATOM 588 O O . GLU A 1 76 ? -13.648 5.470 20.765 1.00 74.56 76 GLU A O 1
ATOM 593 N N . ALA A 1 77 ? -13.696 6.904 19.026 1.00 75.19 77 ALA A N 1
ATOM 594 C CA . ALA A 1 77 ? -14.470 7.930 19.715 1.00 75.19 77 ALA A CA 1
ATOM 595 C C . ALA A 1 77 ? -15.868 7.411 20.087 1.00 75.19 77 ALA A C 1
ATOM 597 O O . ALA A 1 77 ? -16.287 7.555 21.234 1.00 75.19 77 ALA A O 1
ATOM 598 N N . GLU A 1 78 ? -16.546 6.721 19.167 1.00 72.81 78 GLU A N 1
ATOM 599 C CA . GLU A 1 78 ? -17.862 6.123 1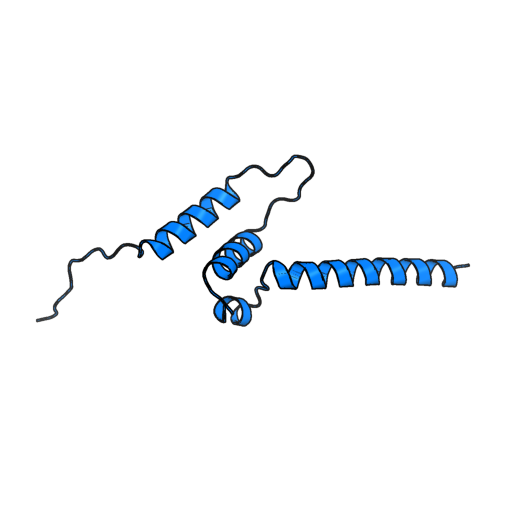9.409 1.00 72.81 78 GLU A CA 1
ATOM 600 C C . GLU A 1 78 ? -17.814 5.008 20.468 1.00 72.81 78 GLU A C 1
ATOM 602 O O . GLU A 1 78 ? -18.678 4.929 21.343 1.00 72.81 78 GLU A O 1
ATOM 607 N N . ARG A 1 79 ? -16.782 4.150 20.465 1.00 81.06 79 ARG A N 1
ATOM 608 C CA . ARG A 1 79 ? -16.633 3.110 21.501 1.00 81.06 79 ARG A CA 1
ATOM 609 C C . ARG A 1 79 ? -16.415 3.709 22.887 1.00 81.06 79 ARG A C 1
ATOM 611 O O . ARG A 1 79 ? -16.939 3.157 23.858 1.00 81.06 79 ARG A O 1
ATOM 618 N N . ARG A 1 80 ? -15.654 4.805 22.987 1.00 80.62 80 ARG A N 1
ATOM 619 C CA . ARG A 1 80 ? -15.412 5.514 24.253 1.00 80.62 80 ARG A CA 1
ATOM 620 C C . ARG A 1 80 ? -16.704 6.120 24.788 1.00 80.62 80 ARG A C 1
ATOM 622 O O . ARG A 1 80 ? -17.112 5.748 25.884 1.00 80.62 80 ARG A O 1
ATOM 629 N N . THR A 1 81 ? -17.407 6.909 23.978 1.00 80.38 81 THR A N 1
ATOM 630 C CA . THR A 1 81 ? -18.671 7.546 24.388 1.00 80.38 81 THR A CA 1
ATOM 631 C C . THR A 1 81 ? -19.746 6.522 24.748 1.00 80.38 81 THR A C 1
ATOM 633 O O . THR A 1 81 ? -20.453 6.677 25.742 1.00 80.38 81 THR A O 1
ATOM 636 N N . THR A 1 82 ? -19.843 5.419 24.001 1.00 84.25 82 THR A N 1
ATOM 637 C CA . THR A 1 82 ? -20.804 4.345 24.300 1.00 84.25 82 THR A CA 1
ATOM 638 C C . THR A 1 82 ? -20.480 3.631 25.615 1.00 84.25 82 THR A C 1
ATOM 640 O O . THR A 1 82 ? -21.389 3.226 26.342 1.00 84.25 82 THR A O 1
ATOM 643 N N . SER A 1 83 ? -19.194 3.458 25.934 1.00 83.19 83 SER A N 1
ATOM 644 C CA . SER A 1 83 ? -18.759 2.842 27.194 1.00 83.19 83 SER A CA 1
ATOM 645 C C . SER A 1 83 ? -19.046 3.755 28.389 1.00 83.19 83 SER A C 1
ATOM 647 O O . SER A 1 83 ? -19.542 3.282 29.409 1.00 83.19 83 SER A O 1
ATOM 649 N N . GLU A 1 84 ? -18.818 5.062 28.238 1.00 82.44 84 GLU A N 1
ATOM 650 C CA . GLU A 1 84 ? -19.150 6.075 29.248 1.00 82.44 84 GLU A CA 1
ATOM 651 C C . GLU A 1 84 ? -20.660 6.125 29.521 1.00 82.44 84 GLU A C 1
ATOM 653 O O . GLU A 1 84 ? -21.085 6.032 30.671 1.00 82.44 84 GLU A O 1
ATOM 658 N N . LEU A 1 85 ? -21.486 6.165 28.469 1.00 81.94 85 LEU A N 1
ATOM 659 C CA . LEU A 1 85 ? -22.950 6.127 28.583 1.00 81.94 85 LEU A CA 1
ATOM 660 C C . LEU A 1 85 ? -23.452 4.872 29.308 1.00 81.94 85 LEU A C 1
ATOM 662 O O . LEU A 1 85 ? -24.335 4.958 30.160 1.00 81.94 85 LEU A O 1
ATOM 666 N N . ARG A 1 86 ? -22.884 3.699 29.000 1.00 84.06 86 ARG A N 1
ATOM 667 C CA . ARG A 1 86 ? -23.243 2.444 29.683 1.00 84.06 86 ARG A CA 1
ATOM 668 C C . ARG A 1 86 ? -22.886 2.468 31.167 1.00 84.06 86 ARG A C 1
ATOM 670 O O . ARG A 1 86 ? -23.664 1.954 31.962 1.00 84.06 86 ARG A O 1
ATOM 677 N N . SER A 1 87 ? -21.769 3.094 31.538 1.00 80.75 87 SER A N 1
ATOM 678 C CA . SER A 1 87 ? -21.369 3.234 32.942 1.00 80.75 87 SER A CA 1
ATOM 679 C C . SER A 1 87 ? -22.358 4.073 33.756 1.00 80.75 87 SER A C 1
ATOM 681 O O . SER A 1 87 ? -22.579 3.761 34.920 1.00 80.75 87 SER A O 1
ATOM 683 N N . VAL A 1 88 ? -22.958 5.108 33.159 1.00 79.31 88 VAL A N 1
ATOM 684 C CA . VAL A 1 88 ? -23.934 5.996 33.825 1.00 79.31 88 VAL A CA 1
ATOM 685 C C . VAL A 1 88 ? -25.310 5.338 33.980 1.00 79.31 88 VAL A C 1
ATOM 687 O O . VAL A 1 88 ? -26.038 5.632 34.917 1.00 79.31 88 VAL A O 1
ATOM 690 N N . VAL A 1 89 ? -25.685 4.431 33.076 1.00 81.56 89 VAL A N 1
ATOM 691 C CA . VAL A 1 89 ? -26.960 3.691 33.158 1.00 81.56 89 VAL A CA 1
ATOM 692 C C . VAL A 1 89 ? -26.906 2.551 34.188 1.00 81.56 89 VAL A C 1
ATOM 694 O O . VAL A 1 89 ? -27.948 2.087 34.644 1.00 81.56 89 VAL A O 1
ATOM 697 N N . GLN A 1 90 ? -25.708 2.074 34.543 1.00 69.44 90 GLN A N 1
ATOM 698 C CA . GLN A 1 90 ? -25.507 0.994 35.521 1.00 69.44 90 GLN A CA 1
ATOM 699 C C . GLN A 1 90 ? -25.316 1.482 36.971 1.00 69.44 90 GLN A C 1
ATOM 701 O O . GLN A 1 90 ? -25.088 0.651 37.852 1.00 69.44 90 GLN A O 1
ATOM 706 N N . THR A 1 91 ? -25.419 2.791 37.216 1.00 53.41 91 THR A N 1
ATOM 707 C CA . THR A 1 91 ? -25.486 3.427 38.546 1.00 53.41 91 THR A CA 1
ATOM 708 C C . THR A 1 91 ? -26.907 3.842 38.877 1.00 53.41 91 THR A C 1
ATOM 710 O O . THR A 1 91 ? -27.318 3.625 40.036 1.00 53.41 91 THR A O 1
#

Mean predicted aligned error: 12.67 Å

Secondary structure (DSSP, 8-state):
------------HHHHHHHHHHHHHHHSPPPTTSPPPPHHHHHHHHHHHHSTT-HHHHHTT---HHHHHHHHHHHHHHHHHHHHHHHHHT-

Sequence (91 aa):
MCHYSKKKNGYTPNVQMAINQMENSLLTPTAEDEQPKSVNQVVAGVLAEKTKKNLFLKNVGMQDAQTRSSVRTELEAERRTTSELRSVVQT

Solvent-accessible surface area (backbone atoms only — not comparable to full-atom values): 5647 Å² total; per-residue (Å²): 135,88,84,76,78,84,70,82,78,66,71,52,72,69,54,48,49,53,51,53,52,44,54,51,64,70,66,50,80,58,56,96,89,52,82,70,80,50,70,68,56,44,54,32,42,57,50,45,76,77,30,86,82,48,59,64,40,58,74,72,71,45,67,42,64,71,60,49,48,55,55,49,54,52,50,52,52,50,52,50,54,53,50,53,54,53,58,64,73,76,108